Protein AF-A0A091UDB7-F1 (afdb_monomer_lite)

InterPro domains:
  IPR000504 RN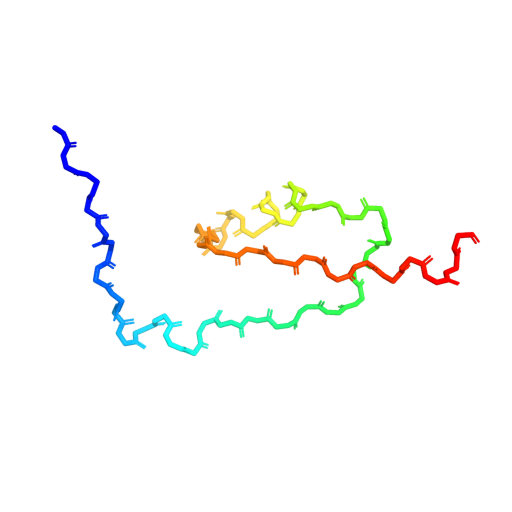A recognition motif domain [PF0007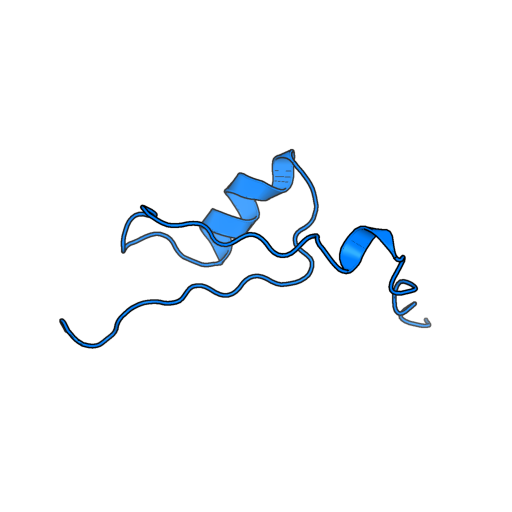6] (17-52)
  IPR000504 RNA recognition motif domain [PS50102] (15-53)
  IPR002343 Paraneoplastic encephalomyelitis antigen [PR00961] (2-19)
  IPR002343 Paraneoplastic encephalomyelitis antigen [PR00961] (20-35)
  IPR002343 Paraneoplastic encephalomyelitis antigen [PR00961] (35-47)
  IPR012677 Nucleotide-binding alpha-beta plait domain superfamily [G3DSA:3.30.70.330] (10-53)
  IPR035979 RNA-binding domain superfamily [SSF54928] (6-53)

Structure (mmCIF, N/CA/C/O backbone):
data_AF-A0A091UDB7-F1
#
_entry.id   AF-A0A091UDB7-F1
#
loop_
_atom_site.group_PDB
_atom_site.id
_atom_site.type_symbol
_atom_site.label_atom_id
_atom_site.label_alt_id
_atom_site.label_comp_id
_atom_site.label_asym_id
_atom_site.label_entity_id
_atom_site.label_seq_id
_atom_site.pdbx_PDB_ins_code
_atom_site.Cartn_x
_atom_site.Cartn_y
_atom_site.Cartn_z
_atom_site.occupancy
_atom_site.B_iso_or_equiv
_atom_site.auth_seq_id
_atom_site.auth_comp_id
_atom_site.auth_asym_id
_atom_site.auth_atom_id
_atom_site.pdbx_PDB_model_num
ATOM 1 N N . GLN A 1 1 ? 22.098 19.579 -5.631 1.00 44.09 1 GLN A N 1
ATOM 2 C CA . GLN A 1 1 ? 21.836 18.195 -5.187 1.00 44.09 1 GLN A CA 1
ATOM 3 C C . GLN A 1 1 ? 20.633 17.710 -5.981 1.00 44.09 1 GLN A C 1
ATOM 5 O O . GLN A 1 1 ? 19.535 18.189 -5.746 1.00 44.09 1 GLN A O 1
ATOM 10 N N . VAL A 1 2 ? 20.855 16.929 -7.039 1.00 41.72 2 VAL A N 1
ATOM 11 C CA . VAL A 1 2 ? 19.780 16.567 -7.976 1.00 41.72 2 VAL A CA 1
ATOM 12 C C . VAL A 1 2 ? 19.128 15.292 -7.458 1.00 41.72 2 VAL A C 1
ATOM 14 O O . VAL A 1 2 ? 19.809 14.279 -7.297 1.00 41.72 2 VAL A O 1
ATOM 17 N N . SER A 1 3 ? 17.832 15.341 -7.158 1.00 44.25 3 SER A N 1
ATOM 18 C CA . SER A 1 3 ? 17.048 14.134 -6.916 1.00 44.25 3 SER A CA 1
ATOM 19 C C . SER A 1 3 ? 17.028 13.335 -8.214 1.00 44.25 3 SER A C 1
ATOM 21 O O . SER A 1 3 ? 16.325 13.693 -9.155 1.00 44.25 3 SER A O 1
ATOM 23 N N . TYR A 1 4 ? 17.839 12.280 -8.292 1.00 52.44 4 TYR A N 1
ATOM 24 C CA . TYR A 1 4 ? 17.735 11.311 -9.372 1.00 52.44 4 TYR A CA 1
ATOM 25 C C . TYR A 1 4 ? 16.348 10.679 -9.282 1.00 52.44 4 TYR A C 1
ATOM 27 O O . TYR A 1 4 ? 16.076 9.892 -8.372 1.00 52.44 4 TYR A O 1
ATOM 35 N N . ALA A 1 5 ? 15.462 11.013 -10.220 1.00 53.34 5 ALA A N 1
ATOM 36 C CA . ALA A 1 5 ? 14.351 10.128 -10.509 1.00 53.34 5 ALA A CA 1
ATOM 37 C C . ALA A 1 5 ? 14.988 8.795 -10.914 1.00 53.34 5 ALA A C 1
ATOM 39 O O . ALA A 1 5 ? 15.747 8.743 -11.885 1.00 53.34 5 ALA A O 1
ATOM 40 N N . ARG A 1 6 ? 14.771 7.737 -10.116 1.00 57.59 6 ARG A N 1
ATOM 41 C CA . ARG A 1 6 ? 15.205 6.392 -10.507 1.00 57.59 6 ARG A CA 1
ATOM 42 C C . ARG A 1 6 ? 14.644 6.158 -11.909 1.00 57.59 6 ARG A C 1
ATOM 44 O O . ARG A 1 6 ? 13.436 6.353 -12.068 1.00 57.59 6 ARG A O 1
ATOM 51 N N . PRO A 1 7 ? 15.465 5.769 -12.903 1.00 53.66 7 PRO A N 1
ATOM 52 C CA . PRO A 1 7 ? 14.912 5.355 -14.179 1.00 53.66 7 PRO A CA 1
ATOM 53 C C . PRO A 1 7 ? 13.875 4.289 -13.847 1.00 53.66 7 PRO A C 1
ATOM 55 O O . PRO A 1 7 ? 14.155 3.389 -13.047 1.00 53.66 7 PRO A O 1
ATOM 58 N N . SER A 1 8 ? 12.658 4.456 -14.357 1.00 55.16 8 SER A N 1
ATOM 59 C CA . SER A 1 8 ? 11.586 3.471 -14.285 1.00 55.16 8 SER A CA 1
ATOM 60 C C . SER A 1 8 ? 12.063 2.232 -15.036 1.00 55.16 8 SER A C 1
ATOM 62 O O . SER A 1 8 ? 11.747 2.008 -16.198 1.00 55.16 8 SER A O 1
ATOM 64 N N . SER A 1 9 ? 12.938 1.470 -14.381 1.00 58.00 9 SER A N 1
ATOM 65 C CA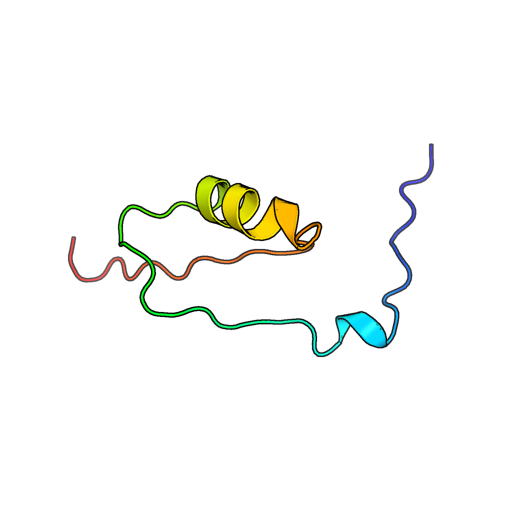 . SER A 1 9 ? 13.494 0.230 -14.883 1.00 58.00 9 SER A CA 1
ATOM 66 C C . SER A 1 9 ? 12.307 -0.663 -15.186 1.00 58.00 9 SER A C 1
ATOM 68 O O . SER A 1 9 ? 11.380 -0.744 -14.377 1.00 58.00 9 SER A O 1
ATOM 70 N N . ALA A 1 10 ? 12.321 -1.323 -16.342 1.00 55.28 10 ALA A N 1
ATOM 71 C CA . ALA A 1 10 ? 11.284 -2.269 -16.748 1.00 55.28 10 ALA A CA 1
ATOM 72 C C . ALA A 1 10 ? 10.929 -3.277 -15.631 1.00 55.28 10 ALA A C 1
ATOM 74 O O . ALA A 1 10 ? 9.802 -3.749 -15.567 1.00 55.28 10 ALA A O 1
ATOM 75 N N . SER A 1 11 ? 11.851 -3.507 -14.688 1.00 58.44 11 SER A N 1
ATOM 76 C CA . SER A 1 11 ? 11.660 -4.291 -13.465 1.00 58.44 11 SER A CA 1
ATOM 77 C C . SER A 1 11 ? 10.592 -3.778 -12.480 1.00 58.44 11 SER A C 1
ATOM 79 O O . SER A 1 11 ? 10.182 -4.539 -11.614 1.00 58.44 11 SER A O 1
ATOM 81 N N . ILE A 1 12 ? 10.158 -2.513 -12.547 1.00 62.59 12 ILE A N 1
ATOM 82 C CA . ILE A 1 12 ? 9.167 -1.920 -11.619 1.00 62.59 12 ILE A CA 1
ATOM 83 C C . ILE A 1 12 ? 7.746 -1.977 -12.207 1.00 62.59 12 ILE A C 1
ATOM 85 O O . ILE A 1 12 ? 6.768 -1.874 -11.470 1.00 62.59 12 ILE A O 1
ATOM 89 N N . ARG A 1 13 ? 7.614 -2.162 -13.529 1.00 61.25 13 ARG A N 1
ATOM 90 C CA . ARG A 1 13 ? 6.330 -2.068 -14.244 1.00 61.25 13 ARG A CA 1
ATOM 91 C C . ARG A 1 13 ? 5.297 -3.098 -13.765 1.00 61.25 13 ARG A C 1
ATOM 93 O O . ARG A 1 13 ? 4.117 -2.767 -13.730 1.00 61.25 13 ARG A O 1
ATOM 100 N N . ASP A 1 14 ? 5.758 -4.258 -13.301 1.00 61.62 14 ASP A N 1
ATOM 101 C CA . ASP A 1 14 ? 4.919 -5.356 -12.799 1.00 61.62 14 ASP A CA 1
ATOM 102 C C . ASP A 1 14 ? 5.148 -5.651 -11.301 1.00 61.62 14 ASP A C 1
ATOM 104 O O . ASP A 1 14 ? 4.852 -6.738 -10.815 1.00 61.62 14 ASP A O 1
ATOM 108 N N . ALA A 1 15 ? 5.684 -4.687 -10.541 1.00 72.44 15 ALA A N 1
ATOM 109 C CA . ALA A 1 15 ? 6.021 -4.865 -9.121 1.00 72.44 15 ALA A CA 1
ATOM 110 C 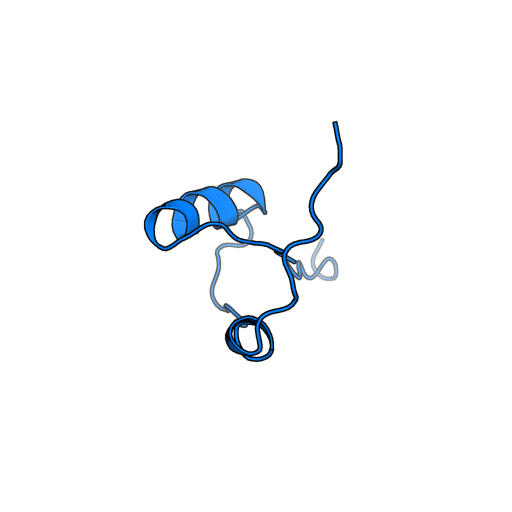C . ALA A 1 15 ? 4.891 -4.467 -8.149 1.00 72.44 15 ALA A C 1
ATOM 112 O O . ALA A 1 15 ? 5.083 -4.475 -6.932 1.00 72.44 15 ALA A O 1
ATOM 113 N N . ASN A 1 16 ? 3.721 -4.083 -8.667 1.00 78.88 16 ASN A N 1
ATOM 114 C CA . ASN A 1 16 ? 2.581 -3.708 -7.836 1.00 78.88 16 ASN A CA 1
ATOM 115 C C . ASN A 1 16 ? 1.910 -4.966 -7.275 1.00 78.88 16 ASN A C 1
ATOM 117 O O . ASN A 1 16 ? 1.389 -5.786 -8.026 1.00 78.88 16 ASN A O 1
ATOM 121 N N . LEU A 1 17 ? 1.894 -5.092 -5.948 1.00 78.81 17 LEU A N 1
ATOM 122 C CA . LEU A 1 17 ? 1.273 -6.212 -5.245 1.00 78.81 17 LEU A CA 1
ATOM 123 C C . LEU A 1 17 ? -0.008 -5.754 -4.550 1.00 78.81 17 LEU A C 1
ATOM 125 O O . LEU A 1 17 ? -0.015 -4.744 -3.845 1.00 78.81 17 LEU A O 1
ATOM 129 N N . TYR A 1 18 ? -1.083 -6.523 -4.720 1.00 82.19 18 TYR A N 1
ATOM 130 C CA . TYR A 1 18 ? -2.291 -6.377 -3.917 1.00 82.19 18 TYR A CA 1
ATOM 131 C C . TYR A 1 18 ? -2.228 -7.344 -2.737 1.00 82.19 18 TYR A C 1
ATOM 133 O O . TYR A 1 18 ? -2.137 -8.556 -2.925 1.00 82.19 18 TYR A O 1
ATOM 141 N N . VAL A 1 19 ? -2.269 -6.806 -1.520 1.00 76.50 19 VAL A N 1
ATOM 142 C CA . VAL A 1 19 ? -2.218 -7.587 -0.280 1.00 76.50 19 VAL A CA 1
ATOM 143 C C . VAL A 1 19 ? -3.578 -7.480 0.402 1.00 76.50 19 VAL A C 1
ATOM 145 O O . VAL A 1 19 ? -4.036 -6.380 0.700 1.00 76.50 19 VAL A O 1
ATOM 148 N N . SER A 1 20 ? -4.229 -8.621 0.636 1.00 80.00 20 SER A N 1
ATOM 149 C CA . SER A 1 20 ? -5.515 -8.721 1.338 1.00 80.00 20 SER A CA 1
ATOM 150 C C . SER A 1 20 ? -5.367 -9.543 2.620 1.00 80.00 20 SER A C 1
ATOM 152 O O . SER A 1 20 ? -4.385 -10.263 2.786 1.00 80.00 20 SER A O 1
ATOM 154 N N . GLY A 1 21 ? -6.314 -9.404 3.553 1.00 73.25 21 GLY A N 1
ATOM 155 C CA . GLY A 1 21 ? -6.246 -10.069 4.862 1.00 73.25 21 GLY A CA 1
ATOM 156 C C . GLY A 1 21 ? -5.368 -9.351 5.891 1.00 73.25 21 GLY A C 1
ATOM 157 O O . GLY A 1 21 ? -5.030 -9.930 6.921 1.00 73.25 21 GLY A O 1
ATOM 158 N N . LEU A 1 22 ? -5.001 -8.092 5.633 1.00 76.69 22 LEU A N 1
ATOM 159 C CA . LEU A 1 22 ? -4.313 -7.269 6.621 1.00 76.69 22 LEU A CA 1
ATOM 160 C C . LEU A 1 22 ? -5.274 -6.886 7.764 1.00 76.69 22 LEU A C 1
ATOM 162 O O . LEU A 1 22 ? -6.447 -6.594 7.505 1.00 76.69 22 LEU A O 1
ATOM 166 N N . PRO A 1 23 ? -4.803 -6.861 9.024 1.00 78.81 23 PRO A N 1
ATOM 167 C CA . PRO A 1 23 ? -5.592 -6.369 10.149 1.00 78.81 23 PRO A CA 1
ATOM 168 C C . PRO A 1 23 ? -6.083 -4.936 9.902 1.00 78.81 23 PRO A C 1
ATOM 170 O O . PRO A 1 23 ? -5.325 -4.114 9.398 1.00 78.81 23 PRO A O 1
ATOM 173 N N . LYS A 1 24 ? -7.310 -4.589 10.325 1.00 70.75 24 LYS A N 1
ATOM 174 C CA . LYS A 1 24 ? -7.848 -3.211 10.199 1.00 70.75 24 LYS A CA 1
ATOM 175 C C . LYS A 1 24 ? -6.991 -2.150 10.908 1.00 70.75 24 LYS A C 1
ATOM 177 O O . LYS A 1 24 ? -7.049 -0.981 10.548 1.00 70.75 24 LYS A O 1
ATOM 182 N N . ALA A 1 25 ? -6.214 -2.559 11.912 1.00 75.31 25 ALA A N 1
ATOM 183 C CA . ALA A 1 25 ? -5.274 -1.695 12.619 1.00 75.31 25 ALA A CA 1
ATOM 184 C C . ALA A 1 25 ? -3.967 -1.454 11.842 1.00 75.31 25 ALA A C 1
ATOM 186 O O . ALA A 1 25 ? -3.215 -0.557 12.212 1.00 75.31 25 ALA A O 1
ATOM 187 N N . MET A 1 26 ? -3.699 -2.231 10.782 1.00 80.00 26 MET A N 1
ATOM 188 C CA . MET A 1 26 ? -2.445 -2.141 10.050 1.00 80.00 26 MET A CA 1
ATOM 189 C C . MET A 1 26 ? -2.374 -0.841 9.255 1.00 80.00 26 MET A C 1
ATOM 191 O O . MET A 1 26 ? -3.073 -0.644 8.260 1.00 80.00 26 MET A O 1
ATOM 195 N N . GLY A 1 27 ? -1.496 0.047 9.711 1.00 81.44 27 GLY A N 1
ATOM 196 C CA . GLY A 1 27 ? -1.226 1.324 9.068 1.00 81.44 27 GLY A CA 1
ATOM 197 C C . GLY A 1 27 ? -0.144 1.232 7.993 1.00 81.44 27 GLY A C 1
ATOM 198 O O . GLY A 1 27 ? 0.608 0.262 7.895 1.00 81.44 27 GLY A O 1
ATOM 199 N N . GLN A 1 28 ? -0.006 2.306 7.213 1.00 81.69 28 GLN A N 1
ATOM 200 C CA . GLN A 1 28 ? 1.000 2.401 6.148 1.00 81.69 28 GLN A CA 1
ATOM 201 C C . GLN A 1 28 ? 2.423 2.186 6.675 1.00 81.69 28 GLN A C 1
ATOM 203 O O . GLN A 1 28 ? 3.216 1.480 6.060 1.00 81.69 28 GLN A O 1
ATOM 208 N N . LYS A 1 29 ? 2.711 2.720 7.865 1.00 83.94 29 LYS A N 1
ATOM 209 C CA . LYS A 1 29 ? 4.008 2.587 8.531 1.00 83.94 29 LYS A CA 1
ATOM 210 C C . LYS A 1 29 ? 4.338 1.143 8.917 1.00 83.94 29 LYS A C 1
ATOM 212 O O . LYS A 1 29 ? 5.479 0.725 8.759 1.00 83.94 29 LYS A O 1
ATOM 217 N N . GLU A 1 30 ? 3.362 0.386 9.411 1.00 85.06 30 GLU A N 1
ATOM 218 C CA . GLU A 1 30 ? 3.563 -1.023 9.774 1.00 85.06 30 GLU A CA 1
ATOM 219 C C . GLU A 1 30 ? 3.760 -1.887 8.531 1.00 85.06 30 GLU A C 1
ATOM 221 O O . GLU A 1 30 ? 4.645 -2.738 8.519 1.00 85.06 30 GLU A O 1
ATOM 226 N N . MET A 1 31 ? 3.009 -1.618 7.456 1.00 84.06 31 MET A N 1
ATOM 227 C CA . MET A 1 31 ? 3.243 -2.253 6.158 1.00 84.06 31 MET A CA 1
ATOM 228 C C . MET A 1 31 ? 4.665 -1.953 5.666 1.00 84.06 31 MET A C 1
ATOM 230 O O . MET A 1 31 ? 5.409 -2.861 5.309 1.00 84.06 31 MET A O 1
ATOM 234 N N . GLU A 1 32 ? 5.082 -0.689 5.691 1.00 85.44 32 GLU A N 1
ATOM 235 C CA . GLU A 1 32 ? 6.432 -0.300 5.286 1.00 85.44 32 GLU A CA 1
ATOM 236 C C . GLU A 1 32 ? 7.513 -0.997 6.105 1.00 85.44 32 GLU A C 1
ATOM 238 O O . GLU A 1 32 ? 8.476 -1.499 5.532 1.00 85.44 32 GLU A O 1
ATOM 243 N N . GLN A 1 33 ? 7.333 -1.093 7.423 1.00 87.88 33 GLN A N 1
ATOM 244 C CA . GLN A 1 33 ? 8.241 -1.826 8.301 1.00 87.88 33 GLN A CA 1
ATOM 245 C C . GLN A 1 33 ? 8.266 -3.324 7.987 1.00 87.88 33 GLN A C 1
ATOM 247 O O . GLN A 1 33 ? 9.350 -3.892 7.872 1.00 87.88 33 GLN A O 1
ATOM 252 N N . LEU A 1 34 ? 7.112 -3.958 7.783 1.00 86.62 34 LEU A N 1
ATOM 253 C CA . LEU A 1 34 ? 7.018 -5.384 7.471 1.00 86.62 34 LEU A CA 1
ATOM 254 C C . LEU A 1 34 ? 7.720 -5.733 6.153 1.00 86.62 34 LEU A C 1
ATOM 256 O O . LEU A 1 34 ? 8.448 -6.720 6.068 1.00 86.62 34 LEU A O 1
ATOM 260 N N . PHE A 1 35 ? 7.525 -4.909 5.125 1.00 84.25 35 PHE A N 1
ATOM 261 C CA . PHE A 1 35 ? 8.128 -5.127 3.813 1.00 84.25 35 PHE A CA 1
ATOM 262 C C . PHE A 1 35 ? 9.559 -4.587 3.706 1.00 84.25 35 PHE A C 1
ATOM 264 O O . PHE A 1 35 ? 10.275 -4.985 2.787 1.00 84.25 35 PHE A O 1
ATOM 271 N N . SER A 1 36 ? 10.010 -3.758 4.657 1.00 86.19 36 SER A N 1
ATOM 272 C CA . SER A 1 36 ? 11.354 -3.158 4.650 1.00 86.19 36 SER A CA 1
ATOM 273 C C . SER A 1 36 ? 12.479 -4.191 4.563 1.00 86.19 36 SER A C 1
ATOM 275 O O . SER A 1 36 ? 13.498 -3.925 3.926 1.00 86.19 36 SER A O 1
ATOM 277 N N . GLN A 1 37 ? 12.277 -5.382 5.140 1.00 88.69 37 GLN A N 1
ATOM 278 C CA . GLN A 1 37 ? 13.249 -6.476 5.096 1.00 88.69 37 GLN A CA 1
ATOM 279 C C . GLN A 1 37 ? 13.392 -7.109 3.705 1.00 88.69 37 GLN A C 1
ATOM 281 O O . GLN A 1 37 ? 14.445 -7.651 3.382 1.00 88.69 37 GLN A O 1
ATOM 286 N N . TYR A 1 38 ? 12.349 -7.035 2.874 1.00 84.44 38 TYR A N 1
ATOM 287 C CA . TYR A 1 38 ? 12.344 -7.577 1.512 1.00 84.44 38 TYR A CA 1
ATOM 288 C C . TYR A 1 38 ? 12.754 -6.533 0.473 1.00 84.44 38 TYR A C 1
ATOM 290 O O . TYR A 1 38 ? 13.184 -6.873 -0.628 1.00 84.44 38 TYR A O 1
ATOM 298 N N . GLY A 1 39 ? 12.634 -5.252 0.815 1.00 82.06 39 GLY A N 1
ATOM 299 C CA . GLY A 1 39 ? 13.068 -4.155 -0.027 1.00 82.06 39 GLY A CA 1
ATOM 300 C C . GLY A 1 39 ? 12.416 -2.835 0.355 1.00 82.06 39 GLY A C 1
ATOM 301 O O . GLY A 1 39 ? 11.513 -2.750 1.184 1.00 82.06 39 GLY A O 1
ATOM 302 N N . ARG A 1 40 ? 12.867 -1.761 -0.293 1.00 81.69 40 ARG A N 1
ATOM 303 C CA . ARG A 1 40 ? 12.236 -0.451 -0.139 1.00 81.69 40 ARG A CA 1
ATOM 304 C C . ARG A 1 40 ? 10.959 -0.400 -0.977 1.00 81.69 40 ARG A C 1
ATOM 306 O O . ARG A 1 40 ? 11.037 -0.453 -2.204 1.00 81.69 40 ARG A O 1
ATOM 313 N N . ILE A 1 41 ? 9.820 -0.189 -0.325 1.00 82.44 41 ILE A N 1
ATOM 314 C CA . ILE A 1 41 ? 8.579 0.166 -1.015 1.00 82.44 41 ILE A CA 1
ATOM 315 C C . ILE A 1 41 ? 8.730 1.554 -1.647 1.00 82.44 41 ILE A C 1
ATOM 317 O O . ILE A 1 41 ? 9.154 2.506 -0.996 1.00 82.44 41 ILE A O 1
ATOM 321 N N . ILE A 1 42 ? 8.402 1.659 -2.935 1.00 80.12 42 ILE A N 1
ATOM 322 C CA . ILE A 1 42 ? 8.407 2.931 -3.671 1.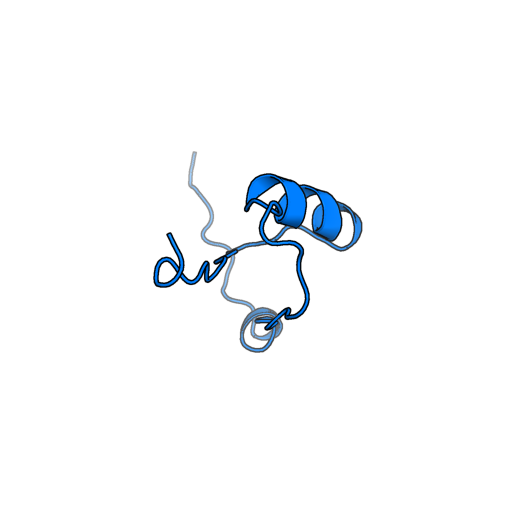00 80.12 42 ILE A CA 1
ATOM 323 C C . ILE A 1 42 ? 7.086 3.668 -3.431 1.00 80.12 42 ILE A C 1
ATOM 325 O O . ILE A 1 42 ? 7.079 4.868 -3.177 1.00 80.12 42 ILE A O 1
ATOM 329 N N . THR A 1 43 ? 5.977 2.928 -3.492 1.00 79.81 43 THR A N 1
ATOM 330 C CA . THR A 1 43 ? 4.618 3.425 -3.277 1.00 79.81 43 THR A CA 1
ATOM 331 C C . THR A 1 43 ? 3.798 2.381 -2.530 1.00 79.81 43 THR A C 1
ATOM 333 O O . THR A 1 43 ? 3.715 1.236 -2.971 1.00 79.81 43 THR A O 1
ATOM 336 N N . SER A 1 44 ? 3.161 2.777 -1.433 1.00 82.00 44 SER A N 1
ATOM 337 C CA . SER A 1 44 ? 2.194 1.971 -0.684 1.00 82.00 44 SER A CA 1
ATOM 338 C C . SER A 1 44 ? 0.837 2.679 -0.714 1.00 82.00 44 SER A C 1
ATOM 340 O O . SER A 1 44 ? 0.763 3.905 -0.622 1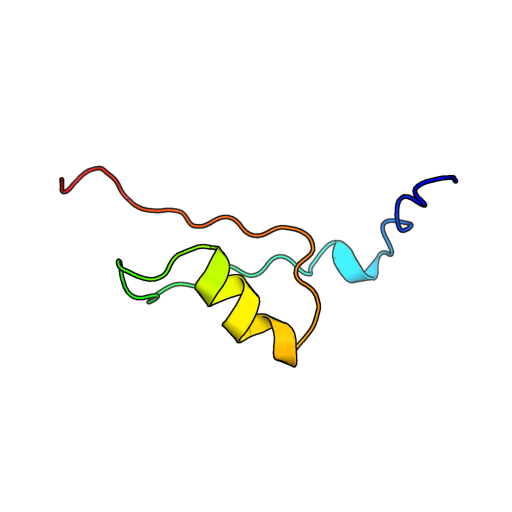.00 82.00 44 SER A O 1
ATOM 342 N N . ARG A 1 45 ? -0.257 1.928 -0.857 1.00 81.88 45 ARG A N 1
ATOM 343 C CA . ARG A 1 45 ? -1.617 2.449 -0.672 1.00 81.88 45 ARG A CA 1
ATOM 344 C C . ARG A 1 45 ? -2.420 1.417 0.095 1.00 81.88 45 ARG A C 1
ATOM 346 O O . ARG A 1 45 ? -2.620 0.312 -0.397 1.00 81.88 45 ARG A O 1
ATOM 353 N N . ILE A 1 46 ? -2.896 1.799 1.272 1.00 80.69 46 ILE A N 1
ATOM 354 C CA . ILE A 1 46 ? -3.827 0.980 2.038 1.00 80.69 46 ILE A CA 1
ATOM 355 C C . ILE A 1 46 ? -5.237 1.446 1.701 1.00 80.69 46 ILE A C 1
ATOM 357 O O . ILE A 1 46 ? -5.571 2.619 1.862 1.00 80.69 46 ILE A O 1
ATOM 361 N N . LEU A 1 47 ? -6.047 0.523 1.193 1.00 76.31 47 LEU A N 1
ATOM 362 C CA . LEU A 1 47 ? -7.474 0.734 1.000 1.00 76.31 47 LEU A CA 1
ATOM 363 C C . LEU A 1 47 ? -8.166 0.326 2.300 1.00 76.31 47 LEU A C 1
ATOM 365 O O . LEU A 1 47 ? -8.290 -0.861 2.589 1.00 76.31 47 LEU A O 1
ATOM 369 N N . VAL A 1 48 ? -8.555 1.313 3.103 1.00 69.94 48 VAL A N 1
ATOM 370 C CA . VAL A 1 48 ? -9.345 1.092 4.316 1.00 69.94 48 VAL A CA 1
ATOM 371 C C . VAL A 1 48 ? -10.788 1.413 3.964 1.00 69.94 48 VAL A C 1
ATOM 373 O O . VAL A 1 48 ? -11.085 2.536 3.559 1.00 69.94 48 VAL A O 1
ATOM 376 N N . ASP A 1 49 ? -11.672 0.428 4.071 1.00 65.38 49 ASP A N 1
ATOM 377 C CA . ASP A 1 49 ? -13.095 0.663 3.863 1.00 65.38 49 ASP A CA 1
ATOM 378 C C . ASP A 1 49 ? -13.646 1.467 5.055 1.00 65.38 49 ASP A C 1
ATOM 380 O O . ASP A 1 49 ? -13.715 0.967 6.180 1.00 65.38 49 ASP A O 1
ATOM 384 N N . GLN A 1 50 ? -13.964 2.744 4.820 1.00 57.06 50 GLN A N 1
ATOM 385 C CA . GLN A 1 50 ? -14.561 3.646 5.811 1.00 57.06 50 GLN A CA 1
ATOM 386 C C . GLN A 1 50 ? -16.070 3.400 6.009 1.00 57.06 50 GLN A C 1
ATOM 388 O O . GLN A 1 50 ? -16.678 4.068 6.840 1.00 57.06 50 GLN A O 1
ATOM 393 N N . VAL A 1 51 ? -16.693 2.456 5.289 1.00 54.44 51 VAL A N 1
ATOM 394 C CA . VAL A 1 51 ? -18.160 2.278 5.268 1.00 54.44 51 VAL A CA 1
ATOM 395 C C . VAL A 1 51 ? -18.703 1.498 6.478 1.00 54.44 51 VAL A C 1
ATOM 397 O O . VAL A 1 51 ? -19.912 1.385 6.642 1.00 54.44 51 VAL A O 1
ATOM 400 N N . THR A 1 52 ? -17.858 1.026 7.401 1.00 49.56 52 THR A N 1
ATOM 401 C CA . THR A 1 52 ? -18.332 0.475 8.693 1.00 49.56 52 THR A CA 1
ATOM 402 C C . THR A 1 52 ? -17.791 1.227 9.909 1.00 49.56 52 THR A C 1
ATOM 404 O O . THR A 1 52 ? -17.453 0.585 10.906 1.00 49.56 52 THR A O 1
ATOM 407 N N . GLY A 1 53 ? -17.633 2.549 9.801 1.00 46.88 53 GLY A N 1
ATOM 408 C CA . GLY A 1 53 ? -17.515 3.417 10.978 1.00 46.88 53 GLY A CA 1
ATOM 409 C C . GLY A 1 53 ? -18.809 3.433 11.779 1.00 46.88 53 GLY A C 1
ATOM 410 O O . GLY A 1 53 ? -19.875 3.557 11.138 1.00 46.88 53 GLY A O 1
#

Secondary structure (DSSP, 8-state):
---------GGGTT------S--TT--HHHHHHHHHTT---S-------GGG-

pLDDT: mean 71.19, std 13.67, range [41.72, 88.69]

Sequence (53 aa):
QVSYARPSSASIRDANLYVSGLPKAMGQKEMEQLFSQYGRIITSRILVDQVTG

Radius of gyration: 14.26 Å; chains: 1; bounding box: 40×28×29 Å

Foldseek 3Di:
DDDPPDPPPPVVVPVDDDDPPDPLPDDPVNVQVVCVVVHGDPDDDDDRPPPPD

Organism: NCBI:txid9218